Protein AF-A0A428S201-F1 (afdb_monomer_lite)

Foldseek 3Di:
DVVQQVVQVVVVVVLVVQQVVQLVVQCVVVVPPPSQHPQVQAQPPPDDPRGGRNSQSVCCVQAQFGKDFAFDPPDPCGPVGTGFIWTDHNHDPPDQTFGDGPVNVVVCVVPSYDDPPPDGDDDD

Secondary structure (DSSP, 8-state):
-HHHHHHHHHHHHHHHHHHHHHHHHHHHHHT-SS-PBPGGG--TTTS-SS-B-HHHHHHHHHHSEEEEEE--TTSTTGGGSPPEEEEEETT-TTSPPEE--HHHHHHHHHHSS--TTSS-----

Organism: NCBI:txid1325733

Sequence (124 aa):
MAGDSYIRFKFQMGLSIAHEIVHLLTGFTTGDPNPLTPPEVSLLRYGDSAAGEAGRYWGHILFGGVVEFWSFNDDPMNVRQTGTAFFLKNGDRNVTGYAVLVGYMNKFAKQGKFLSSQLLRALP

pLDDT: mean 75.52, std 13.93, range [35.81, 94.25]

Structure (mmCIF, N/CA/C/O backbone):
data_AF-A0A428S201-F1
#
_entry.id   AF-A0A428S201-F1
#
loop_
_atom_site.group_PDB
_atom_site.id
_atom_site.type_symbol
_atom_site.label_atom_id
_atom_site.label_alt_id
_atom_site.label_comp_id
_atom_site.label_asym_id
_atom_site.label_entity_id
_atom_site.label_seq_id
_atom_site.pdbx_PDB_ins_code
_atom_site.Cartn_x
_atom_site.Cartn_y
_atom_site.Cartn_z
_atom_site.occupancy
_atom_site.B_iso_or_equiv
_atom_site.auth_seq_id
_atom_site.auth_comp_id
_atom_site.auth_asym_id
_atom_site.auth_atom_id
_atom_site.pdbx_PDB_model_num
ATOM 1 N N . MET A 1 1 ? 15.344 2.978 -18.748 1.00 44.81 1 MET A N 1
ATOM 2 C CA . MET A 1 1 ? 15.455 4.392 -19.183 1.00 44.81 1 MET A CA 1
ATOM 3 C C . MET A 1 1 ? 15.036 5.295 -18.031 1.00 44.81 1 MET A C 1
ATOM 5 O O . MET A 1 1 ? 14.055 4.969 -17.378 1.00 44.81 1 MET A O 1
ATOM 9 N N . ALA A 1 2 ? 15.744 6.400 -17.779 1.00 51.38 2 ALA A N 1
ATOM 10 C CA . ALA A 1 2 ? 15.557 7.274 -16.606 1.00 51.38 2 ALA A CA 1
ATOM 11 C C . ALA A 1 2 ? 14.133 7.855 -16.420 1.00 51.38 2 ALA A C 1
ATOM 13 O O . ALA A 1 2 ? 13.758 8.236 -15.316 1.00 51.38 2 ALA A O 1
ATOM 14 N N . GLY A 1 3 ? 13.305 7.889 -17.471 1.00 5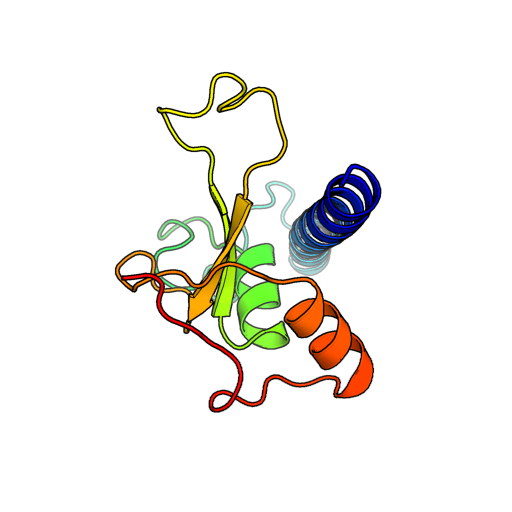8.97 3 GLY A N 1
ATOM 15 C CA . GLY A 1 3 ? 11.897 8.290 -17.351 1.00 58.97 3 GLY A CA 1
ATOM 16 C C . GLY A 1 3 ? 11.029 7.299 -16.562 1.00 58.97 3 GLY A C 1
ATOM 17 O O . GLY A 1 3 ? 10.091 7.708 -15.884 1.00 58.97 3 GLY A O 1
ATOM 18 N N . ASP A 1 4 ? 11.357 6.005 -16.604 1.00 69.00 4 ASP A N 1
ATOM 19 C CA . ASP A 1 4 ? 10.602 4.953 -15.909 1.00 69.00 4 ASP A CA 1
ATOM 20 C C . ASP A 1 4 ? 10.858 4.991 -14.390 1.00 69.00 4 ASP A C 1
ATOM 22 O O . ASP A 1 4 ? 9.929 4.871 -13.595 1.00 69.00 4 ASP A O 1
ATOM 26 N N . SER A 1 5 ? 12.095 5.276 -13.964 1.00 72.94 5 SER A N 1
ATOM 27 C CA . SER A 1 5 ? 12.437 5.390 -12.539 1.00 72.94 5 SER A CA 1
ATOM 28 C C . SER A 1 5 ? 11.760 6.587 -11.867 1.00 72.94 5 SER A C 1
ATOM 30 O O . SER A 1 5 ? 11.219 6.443 -10.774 1.00 72.94 5 SER A O 1
ATOM 32 N N . TYR A 1 6 ? 11.705 7.749 -12.526 1.00 81.00 6 TYR A N 1
ATOM 33 C CA . TYR A 1 6 ? 11.036 8.927 -11.963 1.00 81.00 6 TYR A CA 1
ATOM 34 C C . TYR A 1 6 ? 9.513 8.749 -11.832 1.00 81.00 6 TYR A C 1
ATOM 36 O O . TYR A 1 6 ? 8.907 9.192 -10.855 1.00 81.00 6 TYR A O 1
ATOM 44 N N . ILE A 1 7 ? 8.871 8.072 -12.790 1.00 78.81 7 ILE A N 1
ATOM 45 C CA . ILE A 1 7 ? 7.434 7.765 -12.715 1.00 78.81 7 ILE A CA 1
ATOM 46 C C . ILE A 1 7 ? 7.147 6.799 -11.562 1.00 78.81 7 ILE A C 1
ATOM 48 O O . ILE A 1 7 ? 6.225 7.046 -10.783 1.00 78.81 7 ILE A O 1
ATOM 52 N N . ARG A 1 8 ? 7.953 5.740 -11.421 1.00 76.38 8 ARG A N 1
ATOM 53 C CA . ARG A 1 8 ? 7.843 4.790 -10.304 1.00 76.38 8 ARG A CA 1
ATOM 54 C C . ARG A 1 8 ? 8.021 5.491 -8.962 1.00 76.38 8 ARG A C 1
ATOM 56 O O . ARG A 1 8 ? 7.176 5.319 -8.092 1.00 76.38 8 ARG A O 1
ATOM 63 N N . PHE A 1 9 ? 9.026 6.356 -8.838 1.00 83.69 9 PHE A N 1
ATOM 64 C CA . PHE A 1 9 ? 9.255 7.141 -7.628 1.00 83.69 9 PHE A CA 1
ATOM 65 C C . PHE A 1 9 ? 8.023 7.960 -7.219 1.00 83.69 9 PHE A C 1
ATOM 67 O O . PHE A 1 9 ? 7.583 7.880 -6.075 1.00 83.69 9 PHE A O 1
ATOM 74 N N . LYS A 1 10 ? 7.413 8.702 -8.156 1.00 86.19 10 LYS A N 1
ATOM 75 C CA . LYS A 1 10 ? 6.198 9.488 -7.872 1.00 86.19 10 LYS A CA 1
ATOM 76 C C . LYS A 1 10 ? 5.031 8.616 -7.420 1.00 86.19 10 LYS A C 1
ATOM 78 O O . LYS A 1 10 ? 4.302 9.001 -6.511 1.00 86.19 10 LYS A O 1
ATOM 83 N N . PHE A 1 11 ? 4.852 7.455 -8.046 1.00 83.25 11 PHE A N 1
ATOM 84 C CA . PHE A 1 11 ? 3.815 6.510 -7.644 1.00 83.25 11 PHE A CA 1
ATOM 85 C C . PHE A 1 11 ? 4.043 5.994 -6.221 1.00 83.25 11 PHE A C 1
ATOM 87 O O . PHE A 1 11 ? 3.131 6.029 -5.402 1.00 83.25 11 PHE A O 1
ATOM 94 N N . GLN A 1 12 ? 5.269 5.574 -5.912 1.00 87.69 12 GLN A N 1
ATOM 95 C CA . GLN A 1 12 ? 5.632 5.050 -4.596 1.00 87.69 12 GLN A CA 1
ATOM 96 C C . GLN A 1 12 ? 5.484 6.107 -3.505 1.00 87.69 12 GLN A C 1
ATOM 98 O O . GLN A 1 12 ? 4.846 5.848 -2.492 1.00 87.69 12 GLN A O 1
ATOM 103 N N . MET A 1 13 ? 5.979 7.321 -3.756 1.00 91.44 13 MET A N 1
ATOM 104 C CA . MET A 1 13 ? 5.802 8.463 -2.863 1.00 91.44 13 MET A CA 1
ATOM 105 C C . MET A 1 13 ? 4.321 8.773 -2.627 1.00 91.44 13 MET A C 1
ATOM 107 O O . MET A 1 13 ? 3.916 8.961 -1.484 1.00 91.44 13 MET A O 1
ATOM 111 N N . GLY A 1 14 ? 3.503 8.796 -3.684 1.00 90.94 14 GLY A N 1
ATOM 112 C CA . GLY A 1 14 ? 2.067 9.045 -3.563 1.00 90.94 14 GLY A CA 1
ATOM 113 C C . GLY A 1 14 ? 1.355 7.996 -2.708 1.00 90.94 14 GLY A C 1
ATOM 114 O O . GLY A 1 14 ? 0.549 8.356 -1.853 1.00 90.94 14 GLY A O 1
ATOM 115 N N . LEU A 1 15 ? 1.688 6.713 -2.890 1.00 89.19 15 LEU A N 1
ATOM 116 C CA . LEU A 1 15 ? 1.150 5.634 -2.060 1.00 89.19 15 LEU A CA 1
ATOM 117 C C . LEU A 1 15 ? 1.586 5.749 -0.599 1.00 89.19 15 LEU A C 1
ATOM 119 O O . LEU A 1 15 ? 0.746 5.598 0.281 1.00 89.19 15 LEU A O 1
ATOM 123 N N . SER A 1 16 ? 2.864 6.035 -0.340 1.00 91.56 16 SER A N 1
ATOM 124 C CA . SER A 1 16 ? 3.375 6.211 1.023 1.00 91.56 16 SER A CA 1
ATOM 125 C C . SER A 1 16 ? 2.713 7.389 1.730 1.00 91.56 16 SER A C 1
ATOM 127 O O . SER A 1 16 ? 2.256 7.243 2.853 1.00 91.56 16 SER A O 1
ATOM 129 N N . ILE A 1 17 ? 2.584 8.544 1.073 1.00 94.25 17 ILE A N 1
ATOM 130 C CA . ILE A 1 17 ? 1.923 9.708 1.679 1.00 94.25 17 ILE A CA 1
ATOM 131 C C . ILE A 1 17 ? 0.452 9.401 1.974 1.00 94.25 17 ILE A C 1
ATOM 133 O O . ILE A 1 17 ? -0.032 9.709 3.059 1.00 94.25 17 ILE A O 1
ATOM 137 N N . ALA A 1 18 ? -0.262 8.774 1.034 1.00 92.44 18 ALA A N 1
ATOM 138 C CA . ALA A 1 18 ? -1.652 8.390 1.252 1.00 92.44 18 ALA A CA 1
ATOM 139 C C . ALA A 1 18 ? -1.797 7.397 2.417 1.00 92.44 18 ALA A C 1
ATOM 141 O O . ALA A 1 18 ? -2.699 7.558 3.234 1.00 92.44 18 ALA A O 1
ATOM 142 N N . HIS A 1 19 ? -0.887 6.426 2.527 1.00 91.56 19 HIS A N 1
ATOM 143 C CA . HIS A 1 19 ? -0.830 5.485 3.644 1.00 91.56 19 HIS A CA 1
ATOM 144 C C . HIS A 1 19 ? -0.719 6.212 4.993 1.00 91.56 19 HIS A C 1
ATOM 146 O O . HIS A 1 19 ? -1.528 5.962 5.883 1.00 91.56 19 HIS A O 1
ATOM 152 N N . GLU A 1 20 ? 0.219 7.152 5.130 1.00 90.31 20 GLU A N 1
ATOM 153 C CA . GLU A 1 20 ? 0.406 7.889 6.388 1.00 90.31 20 GLU A CA 1
ATOM 154 C C . GLU A 1 20 ? -0.756 8.847 6.698 1.00 90.31 20 GLU A C 1
ATOM 156 O O . GLU A 1 20 ? -1.145 9.007 7.853 1.00 90.31 20 GLU A O 1
ATOM 161 N N . ILE A 1 21 ? -1.373 9.459 5.678 1.00 91.50 21 ILE A N 1
ATOM 162 C CA . ILE A 1 21 ? -2.577 10.286 5.868 1.00 91.50 21 ILE A CA 1
ATOM 163 C C . ILE A 1 21 ? -3.714 9.460 6.474 1.00 91.50 21 ILE A C 1
ATOM 165 O O . ILE A 1 21 ? -4.455 9.974 7.309 1.00 91.50 21 ILE A O 1
ATOM 169 N N . VAL A 1 22 ? -3.861 8.191 6.084 1.00 90.00 22 VAL A N 1
ATOM 170 C CA . VAL A 1 22 ? -4.892 7.316 6.656 1.00 90.00 22 VAL A CA 1
ATOM 171 C C . VAL A 1 22 ? -4.635 7.081 8.142 1.00 90.00 22 VAL A C 1
ATOM 173 O O . VAL A 1 22 ? -5.572 7.216 8.921 1.00 90.00 22 VAL A O 1
ATOM 176 N N . HIS A 1 23 ? -3.388 6.832 8.553 1.00 86.50 23 HIS A N 1
ATOM 177 C CA . HIS A 1 23 ? -3.036 6.733 9.977 1.00 86.50 23 HIS A CA 1
ATOM 178 C C . HIS A 1 23 ? -3.401 8.007 10.750 1.00 86.50 23 HIS A C 1
ATOM 180 O O . HIS A 1 23 ? -4.054 7.936 11.792 1.00 86.50 23 HIS A O 1
ATOM 186 N N . LEU A 1 24 ? -3.061 9.182 10.206 1.00 87.00 24 LEU A N 1
ATOM 187 C CA . LEU A 1 24 ? -3.398 10.477 10.810 1.00 87.00 24 LEU A CA 1
ATOM 188 C C . LEU A 1 24 ? -4.912 10.689 10.940 1.00 87.00 24 LEU A C 1
ATOM 190 O O . LEU A 1 24 ? -5.391 11.123 11.988 1.00 87.00 24 LEU A O 1
ATOM 194 N N . LEU A 1 25 ? -5.672 10.384 9.885 1.00 87.44 25 LEU A N 1
ATOM 195 C CA . LEU A 1 25 ? -7.130 10.497 9.894 1.00 87.44 25 LEU A CA 1
ATOM 196 C C . LEU A 1 25 ? -7.749 9.538 10.907 1.00 87.44 25 LEU A C 1
ATOM 198 O O . LEU A 1 25 ? -8.644 9.943 11.645 1.00 87.44 25 LEU A O 1
ATOM 202 N N . THR A 1 26 ? -7.262 8.298 10.977 1.00 83.75 26 THR A N 1
ATOM 203 C CA . THR A 1 26 ? -7.734 7.327 11.960 1.00 83.75 26 THR A CA 1
ATOM 204 C C . THR A 1 26 ? -7.513 7.844 13.377 1.00 83.75 26 THR A C 1
ATOM 206 O O . THR A 1 26 ? -8.495 7.946 14.109 1.00 83.75 26 THR A O 1
ATOM 209 N N . GLY A 1 27 ? -6.297 8.277 13.727 1.00 82.19 27 GLY A N 1
ATOM 210 C CA . GLY A 1 27 ? -6.005 8.857 15.045 1.00 82.19 27 GLY A CA 1
ATOM 211 C C . GLY A 1 27 ? -6.875 10.077 15.377 1.00 82.19 27 GLY A C 1
ATOM 212 O O . GLY A 1 27 ? -7.429 10.171 16.471 1.00 82.19 27 GLY A O 1
ATOM 213 N N . PHE A 1 28 ? -7.089 10.978 14.408 1.00 84.88 28 PHE A N 1
ATOM 214 C CA . PHE A 1 28 ? -7.998 12.117 14.577 1.00 84.88 28 PHE A CA 1
ATOM 215 C C . PHE A 1 28 ? -9.435 11.672 14.889 1.00 84.88 28 PHE A C 1
ATOM 217 O O . PHE A 1 28 ? -10.069 12.220 15.788 1.00 84.88 28 PHE A O 1
ATOM 224 N N . THR A 1 29 ? -9.956 10.678 14.164 1.00 85.44 29 THR A N 1
ATOM 225 C CA . THR A 1 29 ? -11.338 10.202 14.343 1.00 85.44 29 THR A CA 1
ATOM 226 C C . THR A 1 29 ? -11.553 9.384 15.612 1.00 85.44 29 THR A C 1
ATOM 228 O O . THR A 1 29 ? -12.655 9.401 16.155 1.00 85.44 29 THR A O 1
ATOM 231 N N . THR A 1 30 ? -10.531 8.675 16.091 1.00 81.00 30 THR A N 1
ATOM 232 C CA . THR A 1 30 ? -10.607 7.872 17.319 1.00 81.00 30 THR A CA 1
ATOM 233 C C . THR A 1 30 ? -10.324 8.700 18.569 1.00 81.00 30 THR A C 1
ATOM 235 O O . THR A 1 30 ? -10.636 8.258 19.672 1.00 81.00 30 THR A O 1
ATOM 238 N N . GLY A 1 31 ? -9.762 9.903 18.405 1.00 76.94 31 GLY A N 1
ATOM 239 C CA . GLY A 1 31 ? -9.335 10.752 19.512 1.00 76.94 31 GLY A CA 1
ATOM 240 C C . GLY A 1 31 ? -8.111 10.205 20.248 1.00 76.94 31 GLY A C 1
ATOM 241 O O . GLY A 1 31 ? -7.874 10.611 21.385 1.00 76.94 31 GLY A O 1
ATOM 242 N N . ASP A 1 32 ? -7.356 9.288 19.631 1.00 68.81 32 ASP A N 1
ATOM 243 C CA . ASP A 1 32 ? -6.176 8.680 20.243 1.00 68.81 32 ASP A CA 1
ATOM 244 C C . ASP A 1 32 ? -4.926 9.550 19.996 1.00 68.81 32 ASP A C 1
ATOM 246 O O . ASP A 1 32 ? -4.529 9.747 18.842 1.00 68.81 32 ASP A O 1
ATOM 250 N N . PRO A 1 33 ? -4.288 10.097 21.051 1.00 58.81 33 PRO A N 1
ATOM 251 C CA . PRO A 1 33 ? -3.045 10.853 20.923 1.00 58.81 33 PRO A CA 1
ATOM 252 C C . PRO A 1 33 ? -1.831 9.971 20.588 1.00 58.81 33 PRO A C 1
ATOM 254 O O . PRO A 1 33 ? -0.807 10.504 20.158 1.00 58.81 33 PRO A O 1
ATOM 257 N N . ASN A 1 34 ? -1.926 8.650 20.775 1.00 60.50 34 ASN A N 1
ATOM 258 C CA . ASN A 1 34 ? -0.946 7.677 20.311 1.00 60.50 34 ASN A CA 1
ATOM 259 C C . ASN A 1 34 ? -1.551 6.950 19.103 1.00 60.50 34 ASN A C 1
ATOM 261 O O . ASN A 1 34 ? -2.440 6.131 19.288 1.00 60.50 34 ASN A O 1
ATOM 265 N N . PRO A 1 35 ? -1.099 7.214 17.867 1.00 59.34 35 PRO A N 1
ATOM 266 C CA . PRO A 1 35 ? -1.779 6.800 16.636 1.00 59.34 35 PRO A CA 1
ATOM 267 C C . PRO A 1 35 ? -1.609 5.303 16.325 1.00 59.34 35 PRO A C 1
ATOM 269 O O . PRO A 1 35 ? -1.341 4.917 15.188 1.00 59.34 35 PRO A O 1
ATOM 272 N N . LEU A 1 36 ? -1.730 4.433 17.327 1.00 64.38 36 LEU A N 1
ATOM 273 C CA . LEU A 1 36 ? -1.910 3.016 17.089 1.00 64.38 36 LEU A CA 1
ATOM 274 C C . LEU A 1 36 ? -3.285 2.860 16.450 1.00 64.38 36 LEU A C 1
ATOM 276 O O . LEU A 1 36 ? -4.312 3.261 16.995 1.00 64.38 36 LEU A O 1
ATOM 280 N N . THR A 1 37 ? -3.293 2.329 15.235 1.00 70.44 37 THR A N 1
ATOM 281 C CA . THR A 1 37 ? -4.546 2.091 14.531 1.00 70.44 37 THR A CA 1
ATOM 282 C C . THR A 1 37 ? -5.391 1.103 15.349 1.00 70.44 37 THR A C 1
ATOM 284 O O . THR A 1 37 ? -4.839 0.099 15.810 1.00 70.44 37 THR A O 1
ATOM 287 N N . PRO A 1 38 ? -6.712 1.303 15.496 1.00 72.75 38 PRO A N 1
ATOM 288 C CA . PRO A 1 38 ? -7.578 0.300 16.102 1.00 72.75 38 PRO A CA 1
ATOM 289 C C . PRO A 1 38 ? -7.449 -1.057 15.388 1.00 72.75 38 PRO A C 1
ATOM 291 O O . PRO A 1 38 ? -7.384 -1.085 14.153 1.00 72.75 38 PRO A O 1
ATOM 294 N N . PRO A 1 39 ? -7.442 -2.191 16.110 1.00 72.62 39 PRO A N 1
ATOM 295 C CA . PRO A 1 39 ? -7.339 -3.518 15.500 1.00 72.62 39 PRO A CA 1
ATOM 296 C C . PRO A 1 39 ? -8.390 -3.799 14.410 1.00 72.62 39 PRO A C 1
ATOM 298 O O . PRO A 1 39 ? -8.123 -4.557 13.479 1.00 72.62 39 PRO A O 1
ATOM 301 N N . GLU A 1 40 ? -9.565 -3.167 14.485 1.00 75.62 40 GLU A N 1
ATOM 302 C CA . GLU A 1 40 ? -10.660 -3.282 13.514 1.00 75.62 40 GLU A CA 1
ATOM 303 C C . GLU A 1 40 ? -10.323 -2.676 12.144 1.00 75.62 40 GLU A C 1
ATOM 305 O O . GLU A 1 40 ? -10.900 -3.075 11.133 1.00 75.62 40 GLU A O 1
ATOM 310 N N . VAL A 1 41 ? -9.385 -1.726 12.094 1.00 74.62 41 VAL A N 1
ATOM 311 C CA . VAL A 1 41 ? -8.911 -1.071 10.864 1.00 74.62 41 VAL A CA 1
ATOM 312 C C . VAL A 1 41 ? -7.512 -1.587 10.523 1.00 74.62 41 VAL A C 1
ATOM 314 O O . VAL A 1 41 ? -6.602 -0.838 10.186 1.00 74.62 41 VAL A O 1
ATOM 317 N N . SER A 1 42 ? -7.321 -2.899 10.631 1.00 77.56 42 SER A N 1
ATOM 318 C CA . SER A 1 42 ? -6.043 -3.552 10.372 1.00 77.56 42 SER A CA 1
ATOM 319 C C . SER A 1 42 ? -6.162 -4.620 9.297 1.00 77.56 42 SER A C 1
ATOM 321 O O . SER A 1 42 ? -7.179 -5.303 9.162 1.00 77.56 42 SER A O 1
ATOM 323 N N . LEU A 1 43 ? -5.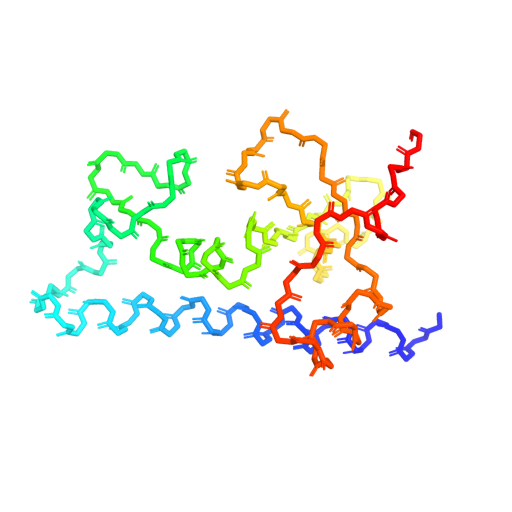080 -4.801 8.543 1.00 74.31 43 LEU A N 1
ATOM 324 C CA . LEU A 1 43 ? -4.903 -5.996 7.735 1.00 74.31 43 LEU A CA 1
ATOM 325 C C . LEU A 1 43 ? -4.190 -7.057 8.581 1.00 74.31 43 LEU A C 1
ATOM 327 O O . LEU A 1 43 ? -3.139 -6.802 9.172 1.00 74.31 43 LEU A O 1
ATOM 331 N N . LEU A 1 44 ? -4.758 -8.260 8.650 1.00 66.62 44 LEU A N 1
ATOM 332 C CA . LEU A 1 44 ? -4.183 -9.362 9.424 1.00 66.62 44 LEU A CA 1
ATOM 333 C C . LEU A 1 44 ? -2.712 -9.597 9.030 1.00 66.62 44 LEU A C 1
ATOM 335 O O . LEU A 1 44 ? -2.400 -9.675 7.845 1.00 66.62 44 LEU A O 1
ATOM 339 N N . ARG A 1 45 ? -1.830 -9.774 10.030 1.00 68.19 45 ARG A N 1
ATOM 340 C CA . ARG A 1 45 ? -0.365 -10.002 9.902 1.00 68.19 45 ARG A CA 1
ATOM 341 C C . ARG A 1 45 ? 0.483 -8.777 9.549 1.00 68.19 45 ARG A C 1
ATOM 343 O O . ARG A 1 45 ? 1.683 -8.924 9.311 1.00 68.19 45 ARG A O 1
ATOM 350 N N . TYR A 1 46 ? -0.134 -7.608 9.446 1.00 69.50 46 TYR A N 1
ATOM 351 C CA . TYR A 1 46 ? 0.539 -6.389 9.022 1.00 69.50 46 TYR A CA 1
ATOM 352 C C . TYR A 1 46 ? 0.757 -5.411 10.190 1.00 69.50 46 TYR A C 1
ATOM 354 O O . TYR A 1 46 ? 1.726 -4.665 10.138 1.00 69.50 46 TYR A O 1
ATOM 362 N N . GLY A 1 47 ? -0.041 -5.515 11.260 1.00 61.28 47 GLY A N 1
ATOM 363 C CA . GLY A 1 47 ? 0.204 -4.925 12.585 1.00 61.28 47 GLY A CA 1
ATOM 364 C C . GLY A 1 47 ? 0.374 -5.993 13.678 1.00 61.28 47 GLY A C 1
ATOM 365 O O . GLY A 1 47 ? 0.406 -7.192 13.376 1.00 61.28 47 GLY A O 1
ATOM 366 N N . ASP A 1 48 ? 0.464 -5.578 14.941 1.00 63.44 48 ASP A N 1
ATOM 367 C CA . ASP A 1 48 ? 0.411 -6.483 16.097 1.00 63.44 48 ASP A CA 1
ATOM 368 C C . ASP A 1 48 ? -0.998 -6.503 16.729 1.00 63.44 48 ASP A C 1
ATOM 370 O O . ASP A 1 48 ? -1.922 -5.842 16.256 1.00 63.44 48 ASP A O 1
ATOM 374 N N . SER A 1 49 ? -1.218 -7.320 17.765 1.00 57.12 49 SER A N 1
ATOM 375 C CA . SER A 1 49 ? -2.537 -7.423 18.415 1.00 57.12 49 SER A CA 1
ATOM 376 C C . SER A 1 49 ? -2.985 -6.138 19.125 1.00 57.12 49 SER A C 1
ATOM 378 O O . SER A 1 49 ? -4.153 -6.034 19.489 1.00 57.12 49 SER A O 1
ATOM 380 N N . ALA A 1 50 ? -2.066 -5.199 19.360 1.00 57.53 50 ALA A N 1
ATOM 381 C CA . ALA A 1 50 ? -2.284 -3.931 20.046 1.00 57.53 50 ALA A CA 1
ATOM 382 C C . ALA A 1 50 ? -2.244 -2.712 19.098 1.00 57.53 50 ALA A C 1
ATOM 384 O O . ALA A 1 50 ? -2.719 -1.645 19.476 1.00 57.53 50 ALA A O 1
ATOM 385 N N . ALA A 1 51 ? -1.715 -2.865 17.882 1.00 64.62 51 ALA A N 1
ATOM 386 C CA . ALA A 1 51 ? -1.529 -1.813 16.894 1.00 64.62 51 ALA A CA 1
ATOM 387 C C . ALA A 1 51 ? -1.897 -2.314 15.492 1.00 64.62 51 ALA A C 1
ATOM 389 O O . ALA A 1 51 ? -1.197 -3.134 14.894 1.00 64.62 51 ALA A O 1
ATOM 390 N N . GLY A 1 52 ? -3.008 -1.815 14.955 1.00 72.69 52 GLY A N 1
ATOM 391 C CA . GLY A 1 52 ? -3.408 -2.064 13.576 1.00 72.69 52 GLY A CA 1
ATOM 392 C C . GLY A 1 52 ? -2.540 -1.328 12.547 1.00 72.69 52 GLY A C 1
ATOM 393 O O . GLY A 1 52 ? -1.710 -0.490 12.891 1.00 72.69 52 GLY A O 1
ATOM 394 N N . GLU A 1 53 ? -2.795 -1.587 11.264 1.00 84.31 53 GLU A N 1
ATOM 395 C CA . GLU A 1 53 ? -2.135 -0.907 10.141 1.00 84.31 53 GLU A CA 1
ATOM 396 C C . GLU A 1 53 ? -3.153 -0.247 9.194 1.00 84.31 53 GLU A C 1
ATOM 398 O O . GLU A 1 53 ? -3.492 -0.810 8.143 1.00 84.31 53 GLU A O 1
ATOM 403 N N . ALA A 1 54 ? -3.645 0.950 9.543 1.00 86.31 54 ALA A N 1
ATOM 404 C CA . ALA A 1 54 ? -4.724 1.628 8.811 1.00 86.31 54 ALA A CA 1
ATOM 405 C C . ALA A 1 54 ? -4.356 1.867 7.348 1.00 86.31 54 ALA A C 1
ATOM 407 O O . ALA A 1 54 ? -5.150 1.611 6.440 1.00 86.31 54 ALA A O 1
ATOM 408 N N . GLY A 1 55 ? -3.122 2.312 7.106 1.00 88.25 55 GLY A N 1
ATOM 409 C CA . GLY A 1 55 ? -2.623 2.551 5.761 1.00 88.25 55 GLY A CA 1
ATOM 410 C C . GLY A 1 55 ? -2.567 1.273 4.917 1.00 88.25 55 GLY A C 1
ATOM 411 O O . GLY A 1 55 ? -2.862 1.302 3.718 1.00 88.25 55 GLY A O 1
ATOM 412 N N . ARG A 1 56 ? -2.256 0.114 5.516 1.00 87.19 56 ARG A N 1
ATOM 413 C CA . ARG A 1 56 ? -2.267 -1.166 4.787 1.00 87.19 56 ARG A CA 1
ATOM 414 C C . ARG A 1 56 ? -3.684 -1.713 4.602 1.00 87.19 56 ARG A C 1
ATOM 416 O O . ARG A 1 56 ? -3.967 -2.259 3.537 1.00 87.19 56 ARG A O 1
ATOM 423 N N . TYR A 1 57 ? -4.579 -1.513 5.571 1.00 86.25 57 TYR A N 1
ATOM 424 C CA . TYR A 1 57 ? -6.009 -1.804 5.428 1.00 86.25 57 TYR A CA 1
ATOM 425 C C . TYR A 1 57 ? -6.635 -0.984 4.288 1.00 8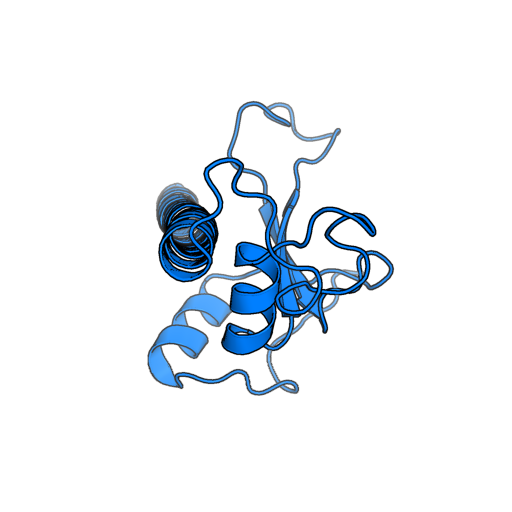6.25 57 TYR A C 1
ATOM 427 O O . TYR A 1 57 ? -7.286 -1.540 3.405 1.00 86.25 57 TYR A O 1
ATOM 435 N N . TRP A 1 58 ? -6.355 0.319 4.224 1.00 88.50 58 TRP A N 1
ATOM 436 C CA . TRP A 1 58 ? -6.764 1.178 3.111 1.00 88.50 58 TRP A CA 1
ATOM 437 C C . TRP A 1 58 ? -6.227 0.678 1.767 1.00 88.50 58 TRP A C 1
ATOM 439 O O . TRP A 1 58 ? -6.994 0.543 0.812 1.00 88.50 58 TRP A O 1
ATOM 449 N N . GLY A 1 59 ? -4.934 0.343 1.700 1.00 86.25 59 GLY A N 1
ATOM 450 C CA . GLY A 1 59 ? -4.335 -0.241 0.501 1.00 86.25 59 GLY A CA 1
ATOM 451 C C . GLY A 1 59 ? -5.052 -1.524 0.072 1.00 86.25 59 GLY A C 1
ATOM 452 O O . GLY A 1 59 ? -5.389 -1.676 -1.101 1.00 86.25 59 GLY A O 1
ATOM 453 N N . HIS A 1 60 ? -5.375 -2.400 1.026 1.00 85.31 60 HIS A N 1
ATOM 454 C CA . HIS A 1 60 ? -6.141 -3.619 0.775 1.00 85.31 60 HIS A CA 1
ATOM 455 C C . HIS A 1 60 ? -7.519 -3.334 0.173 1.00 85.31 60 HIS A C 1
ATOM 457 O O . HIS A 1 60 ? -7.882 -3.957 -0.822 1.00 85.31 60 HIS A O 1
ATOM 463 N N . ILE A 1 61 ? -8.262 -2.371 0.715 1.00 83.69 61 ILE A N 1
ATOM 464 C CA . ILE A 1 61 ? -9.582 -1.990 0.194 1.00 83.69 61 ILE A CA 1
ATOM 465 C C . ILE A 1 61 ? -9.469 -1.373 -1.208 1.00 83.69 61 ILE A C 1
ATOM 467 O O . ILE A 1 61 ? -10.288 -1.664 -2.080 1.00 83.69 61 ILE A O 1
ATOM 471 N N . LEU A 1 62 ? -8.440 -0.559 -1.451 1.00 83.31 62 LEU A N 1
ATOM 472 C CA . LEU A 1 62 ? -8.237 0.129 -2.725 1.00 83.31 62 LEU A CA 1
ATOM 473 C C . LEU A 1 62 ? -7.748 -0.805 -3.845 1.00 83.31 62 LEU A C 1
ATOM 475 O O . LEU A 1 62 ? -8.164 -0.669 -4.998 1.00 83.31 62 LEU A O 1
ATOM 479 N N . PHE A 1 63 ? -6.855 -1.744 -3.523 1.00 79.94 63 PHE A N 1
ATOM 480 C CA . PHE A 1 63 ? -6.154 -2.583 -4.501 1.00 79.94 63 PHE A CA 1
ATOM 481 C C . PHE A 1 63 ? -6.574 -4.062 -4.480 1.00 79.94 63 PHE A C 1
ATOM 483 O O . PHE A 1 63 ? -6.189 -4.813 -5.373 1.00 79.94 63 PHE A O 1
ATOM 490 N N . GLY A 1 64 ? -7.331 -4.522 -3.482 1.00 79.94 64 GLY A N 1
ATOM 491 C CA . GLY A 1 64 ? -7.559 -5.955 -3.232 1.00 79.94 64 GLY A CA 1
ATOM 492 C C . GLY A 1 64 ? -6.313 -6.691 -2.709 1.00 79.94 64 GLY A C 1
ATOM 493 O O . GLY A 1 64 ? -6.179 -7.908 -2.854 1.00 79.94 64 GLY A O 1
ATOM 494 N N . GLY A 1 65 ? -5.350 -5.951 -2.160 1.00 85.25 65 GLY A N 1
ATOM 495 C CA . GLY A 1 65 ? -4.056 -6.438 -1.684 1.00 85.25 65 GLY A CA 1
ATOM 496 C C . GLY A 1 65 ? -3.164 -5.277 -1.249 1.00 85.25 65 GLY A C 1
ATOM 497 O O . GLY A 1 65 ? -3.630 -4.149 -1.146 1.00 85.25 65 GLY A O 1
ATOM 498 N N . VAL A 1 66 ? -1.879 -5.524 -1.007 1.00 86.75 66 VAL A N 1
ATOM 499 C CA . VAL A 1 66 ? -0.950 -4.479 -0.540 1.00 86.75 66 VAL A CA 1
ATOM 500 C C . VAL A 1 66 ? 0.184 -4.294 -1.531 1.00 86.75 66 VAL A C 1
ATOM 502 O O . VAL A 1 66 ? 0.657 -5.260 -2.120 1.00 86.75 66 VAL A O 1
ATOM 505 N N . VAL A 1 67 ? 0.626 -3.052 -1.716 1.00 87.31 67 VAL A N 1
ATOM 506 C CA . VAL A 1 67 ? 1.861 -2.752 -2.442 1.00 87.31 67 VAL A CA 1
ATOM 507 C C . VAL A 1 67 ? 2.981 -2.546 -1.424 1.00 87.31 67 VAL A C 1
ATOM 509 O O . VAL A 1 67 ? 2.871 -1.679 -0.564 1.00 87.31 67 VAL A O 1
ATOM 512 N N . GLU A 1 68 ? 4.051 -3.328 -1.527 1.00 87.25 68 GLU A N 1
ATOM 513 C CA . GLU A 1 68 ? 5.261 -3.198 -0.713 1.00 87.25 68 GLU A CA 1
ATOM 514 C C . GLU A 1 68 ? 6.471 -2.833 -1.578 1.00 87.25 68 GLU A C 1
ATOM 516 O O . GLU A 1 68 ? 6.515 -3.145 -2.770 1.00 87.25 68 GLU A O 1
ATOM 521 N N . PHE A 1 69 ? 7.468 -2.180 -0.981 1.00 88.94 69 PHE A N 1
ATOM 522 C CA . PHE A 1 69 ? 8.689 -1.758 -1.667 1.00 88.94 69 PHE A CA 1
ATOM 523 C C . PHE A 1 69 ? 9.880 -2.544 -1.127 1.00 88.94 69 PHE A C 1
ATOM 525 O O . PHE A 1 69 ? 10.216 -2.432 0.048 1.00 88.94 69 PHE A O 1
ATOM 532 N N . TRP A 1 70 ? 10.507 -3.338 -1.990 1.00 86.31 70 TRP A N 1
ATOM 533 C CA . TRP A 1 70 ? 11.574 -4.264 -1.619 1.00 86.31 70 TRP A CA 1
ATOM 534 C C . TRP A 1 70 ? 12.896 -3.827 -2.238 1.00 86.31 70 TRP A C 1
ATOM 536 O O . TRP A 1 70 ? 12.956 -3.528 -3.432 1.00 86.31 70 TRP A O 1
ATOM 546 N N . SER A 1 71 ? 13.959 -3.793 -1.441 1.00 86.19 71 SER A N 1
ATOM 547 C CA . SER A 1 71 ? 15.320 -3.736 -1.966 1.00 86.19 71 SER A CA 1
ATOM 548 C C . SER A 1 71 ? 15.868 -5.151 -2.145 1.00 86.19 71 SER A C 1
ATOM 550 O O . SER A 1 71 ? 15.422 -6.093 -1.486 1.00 86.19 71 SER A O 1
ATOM 552 N N . PHE A 1 72 ? 16.830 -5.301 -3.049 1.00 84.81 72 PHE A N 1
ATOM 553 C CA . PHE A 1 72 ? 17.513 -6.566 -3.283 1.00 84.81 72 PHE A CA 1
ATOM 554 C C . PHE A 1 72 ? 18.964 -6.466 -2.823 1.00 84.81 72 PHE A C 1
ATOM 556 O O . PHE A 1 72 ? 19.607 -5.428 -2.990 1.00 84.81 72 PHE A O 1
ATOM 563 N N . ASN A 1 73 ? 19.469 -7.539 -2.214 1.00 87.62 73 ASN A N 1
ATOM 564 C CA . ASN A 1 73 ? 20.813 -7.560 -1.632 1.00 87.62 73 ASN A CA 1
ATOM 565 C C . ASN A 1 73 ? 21.931 -7.521 -2.683 1.00 87.62 73 ASN A C 1
ATOM 567 O O . ASN A 1 73 ? 23.047 -7.125 -2.361 1.00 87.62 73 ASN A O 1
ATOM 571 N N . ASP A 1 74 ? 21.638 -7.944 -3.909 1.00 89.19 74 ASP A N 1
ATOM 572 C CA . ASP A 1 74 ? 22.545 -7.941 -5.055 1.00 89.19 74 ASP A CA 1
ATOM 573 C C . ASP A 1 74 ? 22.533 -6.616 -5.837 1.00 89.19 74 ASP A C 1
ATOM 575 O O . ASP A 1 74 ? 23.404 -6.397 -6.678 1.00 89.19 74 ASP A O 1
ATOM 579 N N . ASP A 1 75 ? 21.603 -5.703 -5.540 1.00 84.69 75 ASP A N 1
ATOM 580 C CA . ASP A 1 75 ? 21.602 -4.355 -6.100 1.00 84.69 75 ASP A CA 1
ATOM 581 C C . ASP A 1 75 ? 22.611 -3.466 -5.343 1.00 84.69 75 ASP A C 1
ATOM 583 O O . ASP A 1 75 ? 22.443 -3.249 -4.139 1.00 84.69 75 ASP A O 1
ATOM 587 N N . PRO A 1 76 ? 23.626 -2.880 -6.013 1.00 88.94 76 PRO A N 1
ATOM 588 C CA . PRO A 1 76 ? 24.602 -2.003 -5.366 1.00 88.94 76 PRO A CA 1
ATOM 589 C C . PRO A 1 76 ? 23.989 -0.809 -4.620 1.00 88.94 76 PRO A C 1
ATOM 591 O O . PRO A 1 76 ? 24.606 -0.290 -3.687 1.00 88.94 76 PRO A O 1
ATOM 594 N N . MET A 1 77 ? 22.800 -0.346 -5.022 1.00 84.88 77 MET A N 1
ATOM 595 C CA . MET A 1 77 ? 22.076 0.725 -4.339 1.00 84.88 77 MET A CA 1
ATOM 596 C C . MET A 1 77 ? 21.227 0.239 -3.171 1.00 84.88 77 MET A C 1
ATOM 598 O O . MET A 1 77 ? 21.083 1.002 -2.219 1.00 84.88 77 MET A O 1
ATOM 602 N N . ASN A 1 78 ? 20.738 -1.004 -3.176 1.00 86.38 78 ASN A N 1
ATOM 603 C CA . ASN A 1 78 ? 19.994 -1.635 -2.076 1.00 86.38 78 ASN A CA 1
ATOM 604 C C . ASN A 1 78 ? 19.048 -0.649 -1.338 1.00 86.38 78 ASN A C 1
ATOM 606 O O . ASN A 1 78 ? 18.154 -0.075 -1.956 1.00 86.38 78 ASN A O 1
ATOM 610 N N . VAL A 1 79 ? 19.259 -0.405 -0.039 1.00 84.94 79 VAL A N 1
ATOM 611 C CA . VAL A 1 79 ? 18.434 0.480 0.808 1.00 84.94 79 VAL A CA 1
ATOM 612 C C . VAL A 1 79 ? 18.632 1.981 0.547 1.00 84.94 79 VAL A C 1
ATOM 614 O O . VAL A 1 79 ? 17.953 2.805 1.151 1.00 84.94 79 VAL A O 1
ATOM 617 N N . ARG A 1 80 ? 19.575 2.371 -0.320 1.00 83.56 80 ARG A N 1
ATOM 618 C CA . ARG A 1 80 ? 19.883 3.777 -0.659 1.00 83.56 80 ARG A CA 1
ATOM 619 C C . ARG A 1 80 ? 19.028 4.328 -1.799 1.00 83.56 80 ARG A C 1
ATOM 621 O O . ARG A 1 80 ? 19.224 5.464 -2.221 1.00 83.56 80 ARG A O 1
ATOM 628 N N . GLN A 1 81 ? 18.100 3.532 -2.307 1.00 83.81 81 GLN A N 1
ATOM 629 C CA . GLN A 1 81 ? 17.141 3.922 -3.330 1.00 83.81 81 GLN A CA 1
ATOM 630 C C . GLN A 1 81 ? 15.731 3.549 -2.887 1.00 83.81 81 GLN A C 1
ATOM 632 O O . GLN A 1 81 ? 15.523 2.822 -1.916 1.00 83.81 81 GLN A O 1
ATOM 637 N N . THR A 1 82 ? 14.746 4.029 -3.637 1.00 81.06 82 THR A N 1
ATOM 638 C CA . THR A 1 82 ? 13.391 3.507 -3.494 1.00 81.06 82 THR A CA 1
ATOM 639 C C . THR A 1 82 ? 13.368 2.041 -3.917 1.00 81.06 82 THR A C 1
ATOM 641 O O . THR A 1 82 ? 13.895 1.681 -4.969 1.00 81.06 82 THR A O 1
ATOM 644 N N . GLY A 1 83 ? 12.793 1.182 -3.070 1.00 85.31 83 GLY A N 1
ATOM 645 C CA . GLY A 1 83 ? 12.678 -0.247 -3.361 1.00 85.31 83 GLY A CA 1
ATOM 646 C C . GLY A 1 83 ? 11.837 -0.502 -4.612 1.00 85.31 83 GLY A C 1
ATOM 647 O O . GLY A 1 83 ? 11.079 0.355 -5.051 1.00 85.31 83 GLY A O 1
ATOM 648 N N . THR A 1 84 ? 11.916 -1.693 -5.190 1.00 85.62 84 THR A N 1
ATOM 649 C CA . THR A 1 84 ? 11.018 -2.107 -6.273 1.00 85.62 84 THR A CA 1
ATOM 650 C C . THR A 1 84 ? 9.633 -2.410 -5.711 1.00 85.62 84 THR A C 1
ATOM 652 O O . THR A 1 84 ? 9.504 -3.085 -4.693 1.00 85.62 84 THR A O 1
ATOM 655 N N . ALA A 1 85 ? 8.584 -1.911 -6.369 1.00 86.69 85 ALA A N 1
ATOM 656 C CA . ALA A 1 85 ? 7.209 -2.141 -5.943 1.00 86.69 85 ALA A CA 1
ATOM 657 C C . ALA A 1 85 ? 6.696 -3.536 -6.316 1.00 86.69 85 ALA A C 1
ATOM 659 O O . ALA A 1 85 ? 6.729 -3.926 -7.484 1.00 86.69 85 ALA A O 1
ATOM 660 N N . PHE A 1 86 ? 6.148 -4.234 -5.324 1.00 87.50 86 PHE A N 1
ATOM 661 C CA . PHE A 1 86 ? 5.515 -5.541 -5.437 1.00 87.50 86 PHE A CA 1
ATOM 662 C C . PHE A 1 86 ? 4.098 -5.500 -4.883 1.00 87.50 86 PHE A C 1
ATOM 664 O O . PHE A 1 86 ? 3.862 -4.992 -3.793 1.00 87.50 86 PHE A O 1
ATOM 671 N N . PHE A 1 87 ? 3.154 -6.063 -5.625 1.00 86.31 87 PHE A N 1
ATOM 672 C CA . PHE A 1 87 ? 1.790 -6.288 -5.180 1.00 86.31 87 PHE A CA 1
ATOM 673 C C . PHE A 1 87 ? 1.667 -7.673 -4.540 1.00 86.31 87 PHE A C 1
ATOM 675 O O . PHE A 1 87 ? 1.948 -8.687 -5.178 1.00 86.31 87 PHE A O 1
ATOM 682 N N . LEU A 1 88 ? 1.205 -7.706 -3.296 1.00 86.06 88 LEU A N 1
ATOM 683 C CA . LEU A 1 88 ? 0.899 -8.899 -2.520 1.00 86.06 88 LEU A CA 1
ATOM 684 C C . LEU A 1 88 ? -0.617 -9.081 -2.502 1.00 86.06 88 LEU A C 1
ATOM 686 O O . LEU A 1 88 ? -1.355 -8.305 -1.882 1.00 86.06 88 LEU A O 1
ATOM 690 N N . LYS A 1 89 ? -1.098 -10.103 -3.215 1.00 81.38 89 LYS A N 1
ATOM 691 C CA . LYS A 1 89 ? -2.532 -10.389 -3.321 1.00 81.38 89 LYS A CA 1
ATOM 692 C C . LYS A 1 89 ? -3.111 -10.691 -1.941 1.00 81.38 89 LYS A C 1
ATOM 694 O O . LYS A 1 89 ? -2.504 -11.427 -1.168 1.00 81.38 89 LYS A O 1
ATOM 699 N N . ASN A 1 90 ? -4.275 -10.114 -1.640 1.00 77.88 90 ASN A N 1
ATOM 700 C CA . ASN A 1 90 ? -4.930 -10.178 -0.330 1.00 77.88 90 ASN A CA 1
ATOM 701 C C . ASN A 1 90 ? -4.076 -9.643 0.840 1.00 77.88 90 ASN A C 1
ATOM 703 O O . ASN A 1 90 ? -4.523 -9.705 1.978 1.00 77.88 90 ASN A O 1
ATOM 707 N N . GLY A 1 91 ? -2.883 -9.095 0.570 1.00 73.62 91 GLY A N 1
ATOM 708 C CA . GLY A 1 91 ? -1.906 -8.698 1.579 1.00 73.62 91 GLY A CA 1
ATOM 709 C C . GLY A 1 91 ? -1.442 -9.851 2.462 1.00 73.62 91 GLY A C 1
ATOM 710 O O . GLY A 1 91 ? -1.350 -9.687 3.667 1.00 73.62 91 GLY A O 1
ATOM 711 N N . ASP A 1 92 ? -1.177 -11.025 1.889 1.00 78.00 92 ASP A N 1
ATOM 712 C CA . ASP A 1 92 ? -0.442 -12.076 2.595 1.00 78.00 92 ASP A CA 1
ATOM 713 C C . ASP A 1 92 ? 1.059 -11.955 2.271 1.00 78.00 92 ASP A C 1
ATOM 715 O O . ASP A 1 92 ? 1.439 -11.949 1.101 1.00 78.00 92 ASP A O 1
ATOM 719 N N . ARG A 1 93 ? 1.927 -11.874 3.291 1.00 73.44 93 ARG A N 1
ATOM 720 C CA . ARG A 1 93 ? 3.396 -11.802 3.102 1.00 73.44 93 ARG A CA 1
ATOM 721 C C . ARG A 1 93 ? 4.000 -13.122 2.632 1.00 73.44 93 ARG A C 1
ATOM 723 O O . ARG A 1 93 ? 5.132 -13.130 2.166 1.00 73.44 93 ARG A O 1
ATOM 730 N N . ASN A 1 94 ? 3.259 -14.222 2.755 1.00 78.31 94 ASN A N 1
ATOM 731 C CA . ASN A 1 94 ? 3.723 -15.557 2.384 1.00 78.31 94 ASN A CA 1
ATOM 732 C C . ASN A 1 94 ? 3.370 -15.937 0.938 1.00 78.31 94 ASN A C 1
ATOM 734 O O . ASN A 1 94 ? 3.629 -17.066 0.523 1.00 78.31 94 ASN A O 1
ATOM 738 N N . VAL A 1 95 ? 2.755 -15.032 0.170 1.00 75.56 95 VAL A N 1
ATOM 739 C CA . VAL A 1 95 ? 2.433 -15.271 -1.243 1.00 75.56 95 VAL A CA 1
ATOM 740 C C . VAL A 1 95 ? 3.489 -14.673 -2.163 1.00 75.56 95 VAL A C 1
ATOM 742 O O . VAL A 1 95 ? 4.188 -13.724 -1.813 1.00 75.56 95 VAL A O 1
ATOM 745 N N . THR A 1 96 ? 3.575 -15.197 -3.384 1.00 81.38 96 THR A N 1
ATOM 746 C CA . THR A 1 96 ? 4.403 -14.604 -4.436 1.00 81.38 96 THR A CA 1
ATOM 747 C C . THR A 1 96 ? 3.943 -13.175 -4.726 1.00 81.38 96 THR A C 1
ATOM 749 O O . THR A 1 96 ? 2.805 -12.949 -5.142 1.00 81.38 96 THR A O 1
ATOM 752 N N . GLY A 1 97 ? 4.840 -12.210 -4.519 1.00 82.12 97 GLY A N 1
ATOM 753 C CA . GLY A 1 97 ? 4.625 -10.823 -4.908 1.00 82.12 97 GLY A CA 1
ATOM 754 C C . GLY A 1 97 ? 4.763 -10.624 -6.414 1.00 82.12 97 GLY A C 1
ATOM 755 O O . GLY A 1 97 ? 5.598 -11.242 -7.070 1.00 82.12 97 GLY A O 1
ATOM 756 N N . TYR A 1 98 ? 3.961 -9.720 -6.968 1.00 82.88 98 TYR A N 1
ATOM 757 C CA . TYR A 1 98 ? 3.982 -9.393 -8.391 1.00 82.88 98 TYR A CA 1
ATOM 758 C C . TYR A 1 98 ? 4.554 -8.001 -8.611 1.00 82.88 98 TYR A C 1
ATOM 760 O O . TYR A 1 98 ? 4.037 -7.032 -8.059 1.00 82.88 98 TYR A O 1
ATOM 768 N N . ALA A 1 99 ? 5.592 -7.876 -9.437 1.00 84.19 99 ALA A N 1
ATOM 769 C CA . ALA A 1 99 ? 6.182 -6.575 -9.731 1.00 84.19 99 ALA A CA 1
ATOM 770 C C . ALA A 1 99 ? 5.129 -5.607 -10.305 1.00 84.19 99 ALA A C 1
ATOM 772 O O . ALA A 1 99 ? 4.426 -5.917 -11.272 1.00 84.19 99 ALA A O 1
ATOM 773 N N . VAL A 1 100 ? 5.029 -4.414 -9.719 1.00 80.81 100 VAL A N 1
ATOM 774 C CA . VAL A 1 100 ? 4.115 -3.367 -10.178 1.00 80.81 100 VAL A CA 1
ATOM 775 C C . VAL A 1 100 ? 4.719 -2.687 -11.402 1.00 80.81 100 VAL A C 1
ATOM 777 O O . VAL A 1 100 ? 5.699 -1.950 -11.318 1.00 80.81 100 VAL A O 1
ATOM 780 N N . LEU A 1 101 ? 4.121 -2.933 -12.566 1.00 77.94 101 LEU A N 1
ATOM 781 C CA . LEU A 1 101 ? 4.561 -2.356 -13.836 1.00 77.94 101 LEU A CA 1
ATOM 782 C C . LEU A 1 101 ? 3.830 -1.043 -14.149 1.00 77.94 101 LEU A C 1
ATOM 784 O O . LEU A 1 101 ? 2.698 -0.819 -13.727 1.00 77.94 101 LEU A O 1
ATOM 788 N N . VAL A 1 102 ? 4.407 -0.195 -15.004 1.00 70.38 102 VAL A N 1
ATOM 789 C CA . VAL A 1 102 ? 3.730 1.033 -15.478 1.00 70.38 102 VAL A CA 1
ATOM 790 C C . VAL A 1 102 ? 2.378 0.736 -16.136 1.00 70.38 102 VAL A C 1
ATOM 792 O O . VAL A 1 102 ? 1.405 1.462 -15.932 1.00 70.38 102 VAL A O 1
ATOM 795 N N . GLY A 1 103 ? 2.274 -0.380 -16.864 1.00 70.69 103 GLY A N 1
ATOM 796 C CA . GLY A 1 103 ? 1.007 -0.829 -17.449 1.00 70.69 103 GLY A CA 1
ATOM 797 C C . GLY A 1 103 ? -0.083 -1.111 -16.408 1.00 70.69 103 GLY A C 1
ATOM 798 O O . GLY A 1 103 ? -1.257 -0.865 -16.675 1.00 70.69 103 GLY A O 1
ATOM 799 N N . TYR A 1 104 ? 0.299 -1.566 -15.214 1.00 69.75 104 TYR A N 1
ATOM 800 C CA . TYR A 1 104 ? -0.617 -1.753 -14.094 1.00 69.75 104 TYR A CA 1
ATOM 801 C C . TYR A 1 104 ? -1.119 -0.407 -13.558 1.00 69.75 104 TYR A C 1
ATOM 803 O O . TYR A 1 104 ? -2.327 -0.222 -13.418 1.00 69.75 104 TYR A O 1
ATOM 811 N N . MET A 1 105 ? -0.217 0.562 -13.352 1.00 71.06 105 MET A N 1
ATOM 812 C CA . MET A 1 105 ? -0.578 1.899 -12.854 1.00 71.06 105 MET A CA 1
ATOM 813 C C . MET A 1 105 ? -1.573 2.591 -13.795 1.00 71.06 105 MET A C 1
AT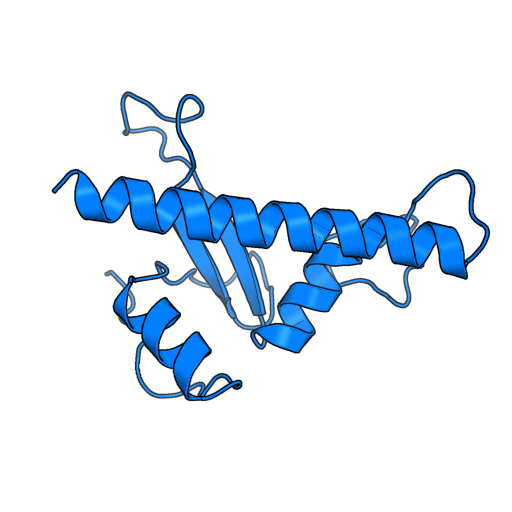OM 815 O O . MET A 1 105 ? -2.581 3.150 -13.364 1.00 71.06 105 MET A O 1
ATOM 819 N N . ASN A 1 106 ? -1.340 2.464 -15.103 1.00 69.44 106 ASN A N 1
ATOM 820 C CA . ASN A 1 106 ? -2.219 3.013 -16.130 1.00 69.44 106 ASN A CA 1
ATOM 821 C C . ASN A 1 106 ? -3.607 2.356 -16.154 1.00 69.44 106 ASN A C 1
ATOM 823 O O . ASN A 1 106 ? -4.589 3.028 -16.465 1.00 69.44 106 ASN A O 1
ATOM 827 N N . LYS A 1 107 ? -3.715 1.053 -15.857 1.00 70.19 107 LYS A N 1
ATOM 828 C CA . LYS A 1 107 ? -5.021 0.382 -15.764 1.00 70.19 107 LYS A CA 1
ATOM 829 C C . LYS A 1 107 ? -5.784 0.807 -14.517 1.00 70.19 107 LYS A C 1
ATOM 831 O O . LYS A 1 107 ? -6.968 1.109 -14.633 1.00 70.19 107 LYS A O 1
ATOM 836 N N . PHE A 1 108 ? -5.104 0.890 -13.374 1.00 69.06 108 PHE A N 1
ATOM 837 C CA . PHE A 1 108 ? -5.698 1.372 -12.129 1.00 69.06 108 PHE A CA 1
ATOM 838 C C . PHE A 1 108 ? -6.346 2.753 -12.320 1.00 69.06 108 PHE A C 1
ATOM 840 O O . PHE A 1 108 ? -7.536 2.914 -12.052 1.00 69.06 108 PHE A O 1
ATOM 847 N N . ALA A 1 109 ? -5.614 3.703 -12.911 1.00 70.56 109 ALA A N 1
ATOM 848 C CA . ALA A 1 109 ? -6.117 5.053 -13.175 1.00 70.56 109 ALA A CA 1
ATOM 849 C C . ALA A 1 109 ? -7.330 5.101 -14.128 1.00 70.56 109 ALA A C 1
ATOM 851 O O . ALA A 1 109 ? -8.136 6.022 -14.048 1.00 70.56 109 ALA A O 1
ATOM 852 N N . LYS A 1 110 ? -7.468 4.127 -15.038 1.00 72.88 110 LYS A N 1
ATOM 853 C CA . LYS A 1 110 ? -8.548 4.097 -16.040 1.00 72.88 110 LYS A CA 1
ATOM 854 C C . LYS A 1 110 ? -9.799 3.352 -15.588 1.00 72.88 110 LYS A C 1
ATOM 856 O O . LYS A 1 110 ? -10.872 3.624 -16.112 1.00 72.88 110 LYS A O 1
ATOM 861 N N . GLN A 1 111 ? -9.662 2.374 -14.697 1.00 65.50 111 GLN A N 1
ATOM 862 C CA . GLN A 1 111 ? -10.752 1.455 -14.352 1.00 65.50 111 GLN A CA 1
ATOM 863 C C . GLN A 1 111 ? -11.281 1.655 -12.931 1.00 65.50 111 GLN A C 1
ATOM 865 O O . GLN A 1 111 ? -12.353 1.143 -12.620 1.00 65.50 111 GLN A O 1
ATOM 870 N N . GLY A 1 112 ? -10.549 2.365 -12.061 1.00 56.12 112 GLY A N 1
ATOM 871 C CA . GLY A 1 112 ? -10.961 2.629 -10.676 1.00 56.12 112 GLY A CA 1
ATOM 872 C C . GLY A 1 112 ? -11.166 1.372 -9.818 1.00 56.12 112 GLY A C 1
ATOM 873 O O . GLY A 1 112 ? -11.653 1.472 -8.697 1.00 56.12 112 GLY A O 1
ATOM 874 N N . LYS A 1 113 ? -10.835 0.187 -10.347 1.00 52.31 113 LYS A N 1
ATOM 875 C CA . LYS A 1 113 ? -10.964 -1.130 -9.721 1.00 52.31 113 LYS A CA 1
ATOM 876 C C . LYS A 1 113 ? -9.899 -2.071 -10.268 1.00 52.31 113 LYS A C 1
ATOM 878 O O . LYS A 1 113 ? -9.472 -1.955 -11.418 1.00 52.31 113 LYS A O 1
ATOM 883 N N . PHE A 1 114 ? -9.529 -3.050 -9.454 1.00 56.12 114 PHE A N 1
ATOM 884 C CA . PHE A 1 114 ? -8.724 -4.186 -9.876 1.00 56.12 114 PHE A CA 1
ATOM 885 C C . PHE A 1 114 ? -9.580 -5.254 -10.560 1.00 56.12 114 PHE A C 1
ATOM 887 O O . PHE A 1 114 ? -10.539 -5.753 -9.974 1.00 56.12 114 PHE A O 1
ATOM 894 N N . LEU A 1 115 ? -9.196 -5.668 -11.768 1.00 48.44 115 LEU A N 1
ATOM 895 C CA . LEU A 1 115 ? -9.658 -6.923 -12.363 1.00 48.44 115 LEU A CA 1
ATOM 896 C C . LEU A 1 115 ? -8.583 -7.984 -12.103 1.00 48.44 115 LEU A C 1
ATOM 898 O O . LEU A 1 115 ? -7.494 -7.938 -12.675 1.00 48.44 115 LEU A O 1
ATOM 902 N N . SER A 1 116 ? -8.886 -8.923 -11.207 1.00 47.44 116 SER A N 1
ATOM 903 C CA . SER A 1 116 ? -7.947 -9.893 -10.621 1.00 47.44 116 SER A CA 1
ATOM 904 C C . SER A 1 116 ? -7.361 -10.934 -11.589 1.00 47.44 116 SER A C 1
ATOM 906 O O . SER A 1 116 ? -6.625 -11.813 -11.145 1.00 47.44 116 SER A O 1
ATOM 908 N N . SER A 1 117 ? -7.647 -10.867 -12.893 1.00 41.56 117 SER A N 1
ATOM 909 C CA . SER A 1 117 ? -7.421 -11.993 -13.809 1.00 41.56 117 SER A CA 1
ATOM 910 C C . SER A 1 117 ? -6.510 -11.737 -15.015 1.00 41.56 117 SER A C 1
ATOM 912 O O . SER A 1 117 ? -6.285 -12.682 -15.763 1.00 41.56 117 SER A O 1
ATOM 914 N N . GLN A 1 118 ? -5.968 -10.529 -15.253 1.00 45.12 118 GLN A N 1
ATOM 915 C CA . GLN A 1 118 ? -5.375 -10.252 -16.581 1.00 45.12 118 GLN A CA 1
ATOM 916 C C . GLN A 1 118 ? -3.987 -9.601 -16.691 1.00 45.12 118 GLN A C 1
ATOM 918 O O . GLN A 1 118 ? -3.560 -9.373 -17.820 1.00 45.12 118 GLN A O 1
ATOM 923 N N . LEU A 1 119 ? -3.225 -9.307 -15.631 1.00 47.56 119 LEU A N 1
ATOM 924 C CA . LEU A 1 119 ? -1.892 -8.692 -15.833 1.00 47.56 119 LEU A CA 1
ATOM 925 C C . LEU A 1 119 ? -0.843 -8.993 -14.754 1.00 47.56 119 LEU A C 1
ATOM 927 O O . LEU A 1 119 ? -0.010 -8.152 -14.432 1.00 47.56 119 LEU A O 1
ATOM 931 N N . LEU A 1 120 ? -0.847 -10.208 -14.222 1.00 46.91 120 LEU A N 1
ATOM 932 C CA . LEU A 1 120 ? 0.210 -10.676 -13.332 1.00 46.91 120 LEU A CA 1
ATOM 933 C C . LEU A 1 120 ? 1.029 -11.716 -14.099 1.00 46.91 120 LEU A C 1
ATOM 935 O O . LEU A 1 120 ? 0.593 -12.852 -14.261 1.00 46.91 120 LEU A O 1
ATOM 939 N N . ARG A 1 121 ? 2.196 -11.328 -14.6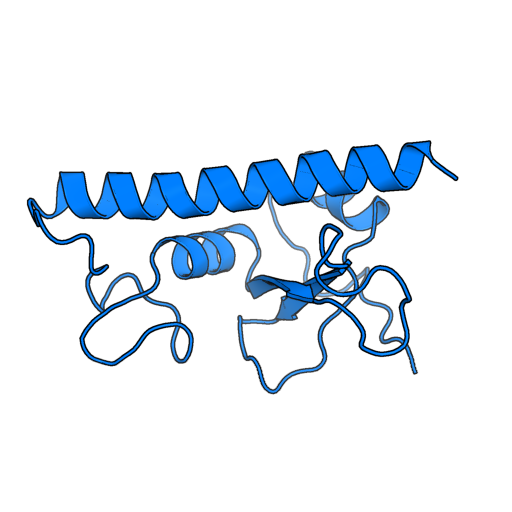27 1.00 43.38 121 ARG A N 1
ATOM 940 C CA . ARG A 1 121 ? 3.212 -12.331 -14.961 1.00 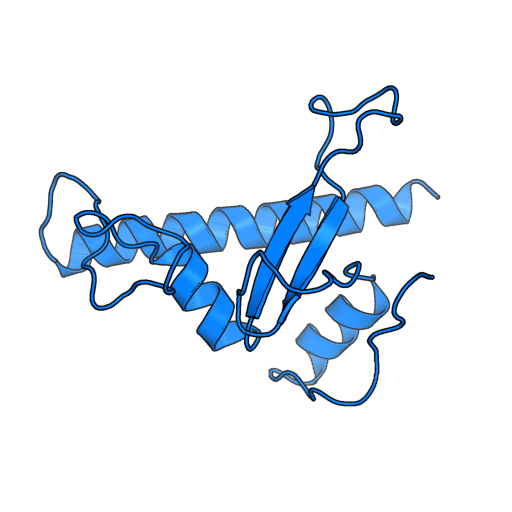43.38 121 ARG A CA 1
ATOM 941 C C . ARG A 1 121 ? 3.908 -12.673 -13.652 1.00 43.38 121 ARG A C 1
ATOM 943 O O . ARG A 1 121 ? 4.549 -11.804 -13.068 1.00 43.38 121 ARG A O 1
ATOM 950 N N . ALA A 1 122 ? 3.750 -13.911 -13.192 1.00 35.81 122 ALA A N 1
ATOM 951 C CA . ALA A 1 122 ? 4.739 -14.493 -12.300 1.00 35.81 122 ALA A CA 1
ATOM 952 C C . ALA A 1 122 ? 6.084 -14.414 -13.035 1.00 35.81 122 ALA A C 1
ATOM 954 O O . ALA A 1 122 ? 6.172 -14.821 -14.199 1.00 35.81 122 ALA A O 1
ATOM 955 N N . LEU A 1 123 ? 7.086 -13.799 -12.413 1.00 36.81 123 LEU A N 1
ATOM 956 C CA . LEU A 1 123 ? 8.455 -14.045 -12.843 1.00 36.81 123 LEU A CA 1
ATOM 957 C C . LEU A 1 123 ? 8.804 -15.478 -12.398 1.00 36.81 123 LEU A C 1
ATOM 959 O O . LEU A 1 123 ? 8.321 -15.881 -11.336 1.00 36.81 123 LEU A O 1
ATOM 963 N N . PRO A 1 124 ? 9.520 -16.253 -13.232 1.00 42.00 124 PRO A N 1
ATOM 964 C CA . PRO A 1 124 ? 9.991 -17.583 -12.857 1.00 42.00 124 PRO A CA 1
ATOM 965 C C . PRO A 1 124 ? 10.897 -17.537 -11.624 1.00 42.00 124 PRO A C 1
ATOM 967 O O . PRO A 1 124 ? 11.569 -16.497 -11.426 1.00 42.00 124 PRO A O 1
#

Radius of gyration: 15.51 Å; chains: 1; bounding box: 36×30×40 Å